Protein AF-A0A7S2PHU8-F1 (afdb_monomer)

Solvent-accessible surface area (backbone atoms only — not comparable to full-atom values): 6810 Å² total; per-residue (Å²): 110,73,68,58,53,53,51,48,54,52,34,48,74,74,19,66,69,55,42,54,51,55,71,73,47,54,78,74,57,45,55,52,59,73,71,48,60,78,72,71,57,46,47,72,66,58,47,51,52,50,54,49,51,51,52,52,52,54,49,52,71,72,49,73,81,50,56,79,44,68,22,91,88,76,68,44,51,12,38,34,71,45,48,80,69,63,93,58,77,69,35,69,70,41,90,35,47,28,36,33,41,32,70,37,8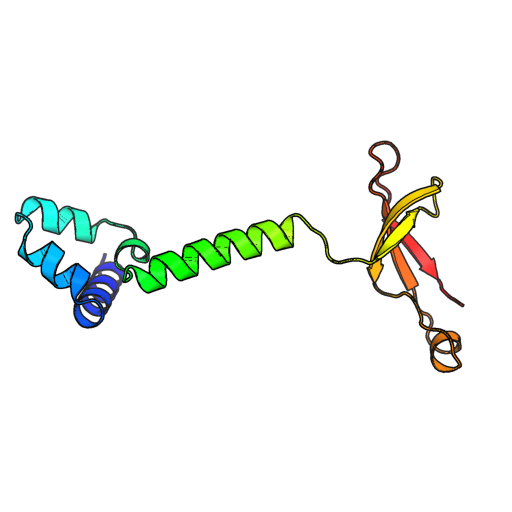9,91,67,56,48,76,46,78,44,78,51,119

Radius of gyration: 25.98 Å; Cα contacts (8 Å, |Δi|>4): 136; chains: 1; bounding box: 62×24×59 Å

Structure (mmCIF, N/CA/C/O backbone):
data_AF-A0A7S2PHU8-F1
#
_entry.id   AF-A0A7S2PHU8-F1
#
loop_
_atom_site.group_PDB
_atom_site.id
_atom_site.type_symbol
_atom_site.label_atom_id
_atom_site.label_alt_id
_atom_site.label_comp_id
_atom_site.label_asym_id
_atom_site.label_entity_id
_atom_site.la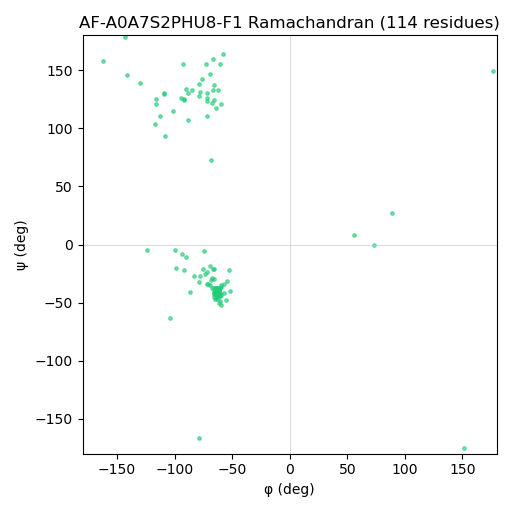bel_seq_id
_atom_site.pdbx_PDB_ins_code
_atom_site.Cartn_x
_atom_site.Cartn_y
_atom_site.Cartn_z
_atom_site.occupancy
_atom_site.B_iso_or_equiv
_atom_site.auth_seq_id
_atom_site.auth_comp_id
_atom_site.auth_asym_id
_atom_site.auth_atom_id
_atom_site.pdbx_PDB_model_num
ATOM 1 N N . ALA A 1 1 ? -18.813 -12.822 11.579 1.00 63.53 1 ALA A N 1
ATOM 2 C CA . ALA A 1 1 ? -19.189 -12.266 12.897 1.00 63.53 1 ALA A CA 1
ATOM 3 C C . ALA A 1 1 ? -18.147 -12.545 13.991 1.00 63.53 1 ALA A C 1
ATOM 5 O O . ALA A 1 1 ? -17.451 -11.618 14.379 1.00 63.53 1 ALA A O 1
ATOM 6 N N . ARG A 1 2 ? -17.951 -13.794 14.457 1.00 79.62 2 ARG A N 1
ATOM 7 C CA . ARG A 1 2 ? -17.066 -14.094 15.613 1.00 79.62 2 ARG A CA 1
ATOM 8 C C . ARG A 1 2 ? -15.613 -13.610 15.466 1.00 79.62 2 ARG A C 1
ATOM 10 O O . ARG A 1 2 ? -15.062 -13.073 16.417 1.00 79.62 2 ARG A O 1
ATOM 17 N N . ARG A 1 3 ? -14.994 -13.770 14.289 1.00 82.81 3 ARG A N 1
ATOM 18 C CA . ARG A 1 3 ? -13.612 -13.301 14.045 1.00 82.81 3 ARG A CA 1
ATOM 19 C C . ARG A 1 3 ? -13.483 -11.778 14.149 1.00 82.81 3 ARG A C 1
ATOM 21 O O . ARG A 1 3 ? -12.564 -11.312 14.804 1.00 82.81 3 ARG A O 1
ATOM 28 N N . SER A 1 4 ? -14.427 -11.029 13.580 1.00 81.50 4 SER A N 1
ATOM 29 C CA . SER A 1 4 ? -14.436 -9.561 13.628 1.00 81.50 4 SER A CA 1
ATOM 30 C C . SER A 1 4 ? -14.527 -9.041 15.063 1.00 81.50 4 SER A C 1
ATOM 32 O O . SER A 1 4 ? -13.767 -8.159 15.439 1.00 81.50 4 SER A O 1
ATOM 34 N N . LEU A 1 5 ? -15.370 -9.657 15.898 1.00 84.56 5 LEU A N 1
ATOM 35 C CA . LEU A 1 5 ? -15.483 -9.303 17.317 1.00 84.56 5 LEU A CA 1
ATOM 36 C C . LEU A 1 5 ? -14.202 -9.612 18.107 1.00 84.56 5 LEU A C 1
ATOM 38 O O . LEU A 1 5 ? -13.808 -8.832 18.969 1.00 84.56 5 LEU A O 1
ATOM 42 N N . LEU A 1 6 ? -13.516 -10.719 17.800 1.00 88.75 6 LEU A N 1
ATOM 43 C CA . LEU A 1 6 ? -12.216 -11.027 18.410 1.00 88.75 6 LEU A CA 1
ATOM 44 C C . LEU A 1 6 ? -11.144 -10.008 18.006 1.00 88.75 6 LEU A C 1
ATOM 46 O O . LEU A 1 6 ? -10.340 -9.599 18.844 1.00 88.75 6 LEU A O 1
ATOM 50 N N . SER A 1 7 ? -11.149 -9.577 16.744 1.00 89.00 7 SER A N 1
ATOM 51 C CA . SER A 1 7 ? -10.260 -8.526 16.245 1.00 89.00 7 SER A CA 1
ATOM 52 C C . SER A 1 7 ? -10.555 -7.175 16.895 1.00 89.00 7 SER A C 1
ATOM 54 O O . SER A 1 7 ? -9.618 -6.508 17.325 1.00 89.00 7 SER A O 1
ATOM 56 N N . LEU A 1 8 ? -11.829 -6.808 17.051 1.00 89.75 8 LEU A N 1
ATOM 57 C CA . LEU A 1 8 ? -12.234 -5.592 17.757 1.00 89.75 8 LEU A CA 1
ATOM 58 C C . LEU A 1 8 ? -11.810 -5.640 19.227 1.00 89.75 8 LEU A C 1
ATOM 60 O O . LEU A 1 8 ? -11.237 -4.684 19.735 1.00 89.75 8 LEU A O 1
ATOM 64 N N . HIS A 1 9 ? -12.008 -6.773 19.904 1.00 91.00 9 HIS A N 1
ATOM 65 C CA . HIS A 1 9 ? -11.560 -6.953 21.284 1.00 91.00 9 HIS A CA 1
ATOM 66 C C . HIS A 1 9 ? -10.033 -6.827 21.421 1.00 91.00 9 HIS A C 1
ATOM 68 O O . HIS A 1 9 ? -9.531 -6.230 22.374 1.00 91.00 9 HIS A O 1
ATOM 74 N N . ALA A 1 10 ? -9.269 -7.368 20.469 1.00 91.12 10 ALA A N 1
ATOM 75 C CA . ALA A 1 10 ? -7.823 -7.177 20.432 1.00 91.12 10 ALA A CA 1
ATOM 76 C C . ALA A 1 10 ? -7.448 -5.702 20.203 1.00 91.12 10 ALA A C 1
ATOM 78 O O . ALA A 1 10 ? -6.583 -5.187 20.911 1.00 91.12 10 ALA A O 1
ATOM 79 N N . ALA A 1 11 ? -8.129 -5.016 19.281 1.00 90.25 11 ALA A N 1
ATOM 80 C CA . ALA A 1 11 ? -7.904 -3.602 18.996 1.00 90.25 11 ALA A CA 1
ATOM 81 C C . ALA A 1 11 ? -8.220 -2.717 20.210 1.00 90.25 11 ALA A C 1
ATOM 83 O O . ALA A 1 11 ? -7.390 -1.900 20.589 1.00 90.25 11 ALA A O 1
ATOM 84 N N . LEU A 1 12 ? -9.347 -2.944 20.891 1.00 92.38 12 LEU A N 1
ATOM 85 C CA . LEU A 1 12 ? -9.709 -2.240 22.124 1.00 92.38 12 LEU A CA 1
ATOM 86 C C . LEU A 1 12 ? -8.669 -2.440 23.232 1.00 92.38 12 LEU A C 1
ATOM 88 O O . LEU A 1 12 ? -8.384 -1.513 23.977 1.00 92.38 12 LEU A O 1
ATOM 92 N N . ARG A 1 13 ? -8.053 -3.622 23.354 1.00 91.62 13 ARG A N 1
ATOM 93 C CA . ARG A 1 13 ? -6.989 -3.832 24.353 1.00 91.62 13 ARG A CA 1
ATOM 94 C C . ARG A 1 13 ? -5.706 -3.065 24.036 1.00 91.62 13 ARG A C 1
ATOM 96 O O . ARG A 1 13 ? -5.037 -2.625 24.964 1.00 91.62 13 ARG A O 1
ATOM 103 N N . ALA A 1 14 ? -5.367 -2.928 22.758 1.00 88.44 14 ALA A N 1
ATOM 104 C CA . ALA A 1 14 ? -4.117 -2.315 22.315 1.00 88.44 14 ALA A CA 1
ATOM 105 C C . ALA A 1 14 ? -4.224 -0.803 22.044 1.00 88.44 14 ALA A C 1
ATOM 107 O O . ALA A 1 14 ? -3.207 -0.116 22.040 1.00 88.44 14 ALA A O 1
ATOM 108 N N . ASN A 1 15 ? -5.429 -0.284 21.798 1.00 92.12 15 ASN A N 1
ATOM 109 C CA . ASN A 1 15 ? -5.668 1.093 21.381 1.00 92.12 15 ASN A CA 1
ATOM 110 C C . ASN A 1 15 ? -6.498 1.843 22.435 1.00 92.12 15 ASN A C 1
ATOM 112 O O . ASN A 1 15 ? -7.709 1.658 22.555 1.00 92.12 15 ASN A O 1
ATOM 116 N N . GLU A 1 16 ? -5.835 2.694 23.217 1.00 91.38 16 GLU A N 1
ATOM 117 C CA . GLU A 1 16 ? -6.490 3.518 24.234 1.00 91.38 16 GLU A CA 1
ATOM 118 C C . GLU A 1 16 ? -7.440 4.557 23.641 1.00 91.38 16 GLU A C 1
ATOM 120 O O . GLU A 1 16 ? -8.549 4.699 24.145 1.00 91.38 16 GLU A O 1
ATOM 125 N N . GLU A 1 17 ? -7.057 5.196 22.535 1.00 90.50 17 GLU A N 1
ATOM 126 C CA . GLU A 1 17 ? -7.889 6.170 21.819 1.00 90.50 17 GLU A CA 1
ATOM 127 C C . GLU A 1 17 ? -9.241 5.548 21.443 1.00 90.50 17 GLU A C 1
ATOM 129 O O . GLU A 1 17 ? -10.290 6.089 21.783 1.00 90.50 17 GLU A O 1
ATOM 134 N N . LEU A 1 18 ? -9.221 4.338 20.865 1.00 91.12 18 LEU A N 1
ATOM 135 C CA . LEU A 1 18 ? -10.437 3.608 20.497 1.00 91.12 18 LEU A CA 1
ATOM 136 C C . LEU A 1 18 ? -11.319 3.286 21.711 1.00 91.12 18 LEU A C 1
ATOM 138 O O . LEU A 1 18 ? -12.541 3.383 21.621 1.00 91.12 18 LEU A O 1
ATOM 142 N N . ARG A 1 19 ? -10.726 2.916 22.855 1.00 92.81 19 ARG A N 1
ATOM 143 C CA . ARG A 1 19 ? -11.497 2.674 24.089 1.00 92.81 19 ARG A CA 1
ATOM 144 C C . ARG A 1 19 ? -12.177 3.940 24.579 1.00 92.81 19 ARG A C 1
ATOM 146 O O . ARG A 1 19 ? -13.328 3.871 25.001 1.00 92.81 19 ARG A O 1
ATOM 153 N N . THR A 1 20 ? -11.471 5.064 24.552 1.00 92.12 20 THR A N 1
ATOM 154 C CA . THR A 1 20 ? -12.011 6.355 24.983 1.00 92.12 20 THR A CA 1
ATOM 155 C C . THR A 1 20 ? -13.152 6.788 24.071 1.00 92.12 20 THR A C 1
ATOM 157 O O . THR A 1 20 ? -14.201 7.172 24.576 1.00 92.12 20 THR A O 1
ATOM 160 N N . THR A 1 21 ? -13.003 6.623 22.753 1.00 90.12 21 THR A N 1
ATOM 161 C CA . THR A 1 21 ? -14.077 6.875 21.785 1.00 90.12 21 THR A CA 1
ATOM 162 C C . THR A 1 21 ? -15.292 5.993 22.056 1.00 90.12 21 THR A C 1
ATOM 164 O O . THR A 1 21 ? -16.380 6.518 22.237 1.00 90.12 21 THR A O 1
ATOM 167 N N . VAL A 1 22 ? -15.125 4.672 22.182 1.00 91.06 22 VAL A N 1
ATOM 168 C CA . VAL A 1 22 ? -16.250 3.752 22.449 1.00 91.06 22 VAL A CA 1
ATOM 169 C C . VAL A 1 22 ? -16.969 4.073 23.762 1.00 91.06 22 VAL A C 1
ATOM 171 O O . VAL A 1 22 ? -18.180 3.922 23.842 1.00 91.06 22 VAL A O 1
ATOM 174 N N . ARG A 1 23 ? -16.247 4.525 24.794 1.00 92.06 23 ARG A N 1
ATOM 175 C CA . ARG A 1 23 ? -16.849 4.921 26.080 1.00 92.06 23 ARG A CA 1
ATOM 176 C C . ARG A 1 23 ? -17.632 6.232 26.020 1.00 92.06 23 ARG A C 1
ATOM 178 O O . ARG A 1 23 ? -18.459 6.450 26.897 1.00 92.06 23 ARG A O 1
ATOM 185 N N . ALA A 1 24 ? -17.326 7.101 25.061 1.00 91.69 24 ALA A N 1
ATOM 186 C CA . ALA A 1 24 ? -17.966 8.405 24.907 1.00 91.69 24 ALA A CA 1
ATOM 187 C C . ALA A 1 24 ? -19.209 8.370 24.002 1.00 91.69 24 ALA A C 1
ATOM 189 O O . ALA A 1 24 ? -19.921 9.366 23.934 1.00 91.69 24 ALA A O 1
ATOM 190 N N . LEU A 1 25 ? -19.436 7.258 23.303 1.00 91.38 25 LEU A N 1
ATOM 191 C CA . LEU A 1 25 ? -20.525 7.084 22.346 1.00 91.38 25 LEU A CA 1
ATOM 192 C C . LEU A 1 25 ? -21.771 6.480 22.993 1.00 91.38 25 LEU A C 1
ATOM 194 O O . LEU A 1 25 ? -21.685 5.732 23.973 1.00 91.38 25 LEU A O 1
ATOM 198 N N . ASP A 1 26 ? -22.922 6.748 22.384 1.00 89.44 26 ASP A N 1
ATOM 199 C CA . ASP A 1 26 ? -24.179 6.123 22.776 1.00 89.44 26 ASP A CA 1
ATOM 200 C C . ASP A 1 26 ? -24.233 4.644 22.341 1.00 89.44 26 ASP A C 1
ATOM 202 O O . ASP A 1 26 ? -23.590 4.246 21.364 1.00 89.44 26 ASP A O 1
ATOM 206 N N . PRO A 1 27 ? -25.034 3.786 23.006 1.00 82.81 27 PRO A N 1
ATOM 207 C CA . PRO A 1 27 ? -25.073 2.350 22.714 1.00 82.81 27 PRO A CA 1
ATOM 208 C C . PRO A 1 27 ? -25.355 1.994 21.243 1.00 82.81 27 PRO A C 1
ATOM 210 O O . PRO A 1 27 ? -24.852 0.979 20.763 1.00 82.81 27 PRO A O 1
ATOM 213 N N . GLY A 1 28 ? -26.130 2.819 20.528 1.00 80.25 28 GLY A N 1
ATOM 214 C CA . GLY A 1 28 ? -26.408 2.636 19.096 1.00 80.25 28 GLY A CA 1
ATOM 215 C C . GLY A 1 28 ? -25.201 2.917 18.192 1.00 80.25 28 GLY A C 1
ATOM 216 O O . GLY A 1 28 ? -24.984 2.218 17.206 1.00 80.25 28 GLY A O 1
ATOM 217 N N . GLU A 1 29 ? -24.353 3.869 18.565 1.00 84.06 29 GLU A N 1
ATOM 218 C CA . GLU A 1 29 ? -23.141 4.225 17.817 1.00 84.06 29 GLU A CA 1
ATOM 219 C C . GLU A 1 29 ? -22.006 3.214 18.064 1.00 84.06 29 GLU A C 1
ATOM 221 O O . GLU A 1 29 ? -21.157 2.966 17.205 1.00 84.06 29 GLU A O 1
ATOM 226 N N . VAL A 1 30 ? -22.006 2.554 19.229 1.00 84.56 30 VAL A N 1
ATOM 227 C CA . VAL A 1 30 ? -21.057 1.471 19.539 1.00 84.56 30 VAL A CA 1
ATOM 228 C C . VAL A 1 30 ? -21.266 0.268 18.616 1.00 84.56 30 VAL A C 1
ATOM 230 O O . VAL A 1 30 ? -20.293 -0.366 18.194 1.00 84.56 30 VAL A O 1
ATOM 233 N N . THR A 1 31 ? -22.518 -0.051 18.272 1.00 85.38 31 THR A N 1
ATOM 234 C CA . THR A 1 31 ? -22.812 -1.111 17.299 1.00 85.38 31 THR A CA 1
ATOM 235 C C . THR A 1 31 ? -22.253 -0.790 15.919 1.00 85.38 31 THR A C 1
ATOM 237 O O . THR A 1 31 ? -21.692 -1.684 15.283 1.00 85.38 31 THR A O 1
ATOM 240 N N . ASP A 1 32 ? -22.283 0.473 15.495 1.00 87.19 32 ASP A N 1
ATOM 241 C CA . ASP A 1 32 ? -21.720 0.882 14.207 1.00 87.19 32 ASP A CA 1
ATOM 242 C C . ASP A 1 32 ? -20.205 0.658 14.154 1.00 87.19 32 ASP A C 1
ATOM 244 O O . ASP A 1 32 ? -19.684 0.171 13.149 1.00 87.19 32 ASP A O 1
ATOM 248 N N . ILE A 1 33 ? -19.489 0.886 15.263 1.00 87.94 33 ILE A N 1
ATOM 249 C CA . ILE A 1 33 ? -18.049 0.586 15.361 1.00 87.94 33 ILE A CA 1
ATOM 250 C C . ILE A 1 33 ? -17.762 -0.901 15.141 1.00 87.94 33 ILE A C 1
ATOM 252 O O . ILE A 1 33 ? -16.770 -1.248 14.495 1.00 87.94 33 ILE A O 1
ATOM 256 N N . ALA A 1 34 ? -18.625 -1.794 15.629 1.00 85.75 34 ALA A N 1
ATOM 257 C CA . ALA A 1 34 ? -18.456 -3.230 15.419 1.00 85.75 34 ALA A CA 1
ATOM 258 C C . ALA A 1 34 ? -18.622 -3.651 13.948 1.00 85.75 34 ALA A C 1
ATOM 260 O O . ALA A 1 34 ? -18.118 -4.709 13.556 1.00 85.75 34 ALA A O 1
ATOM 261 N N . HIS A 1 35 ? -19.290 -2.822 13.142 1.00 86.94 35 HIS A N 1
ATOM 262 C CA . HIS A 1 35 ? -19.476 -3.013 11.705 1.00 86.94 35 HIS A CA 1
ATOM 263 C C . HIS A 1 35 ? -18.418 -2.310 10.840 1.00 86.94 35 HIS A C 1
ATOM 265 O O . HIS A 1 35 ? -18.367 -2.567 9.636 1.00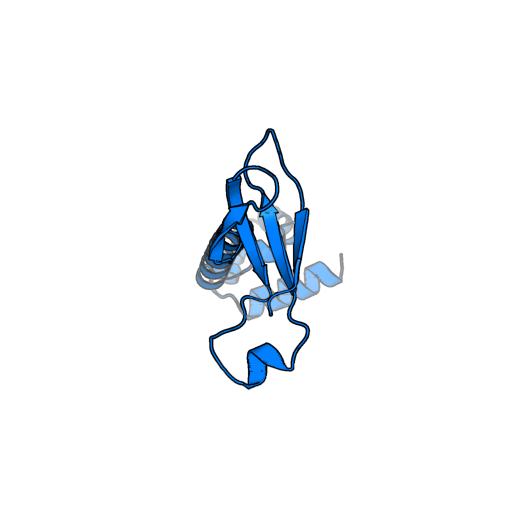 86.94 35 HIS A O 1
ATOM 271 N N . GLN A 1 36 ? -17.554 -1.476 11.426 1.00 87.81 36 GLN A N 1
ATOM 272 C CA . GLN A 1 36 ? -16.456 -0.827 10.707 1.00 87.81 36 GLN A CA 1
ATOM 273 C C . GLN A 1 36 ? -15.398 -1.828 10.222 1.00 87.81 36 GLN A C 1
ATOM 275 O O . GLN A 1 36 ? -15.250 -2.940 10.739 1.00 87.81 36 GLN A O 1
ATOM 280 N N . ASP A 1 37 ? -14.620 -1.404 9.224 1.00 87.56 37 ASP A N 1
ATOM 281 C CA . ASP A 1 37 ? -13.443 -2.144 8.780 1.00 87.56 37 ASP A CA 1
ATOM 282 C C . ASP A 1 37 ? -12.422 -2.236 9.936 1.00 87.56 37 ASP A C 1
ATOM 284 O O . ASP A 1 37 ? -12.096 -1.216 10.550 1.00 87.56 37 ASP A O 1
ATOM 288 N N . PRO A 1 38 ? -11.842 -3.419 10.219 1.00 87.56 38 PRO A N 1
ATOM 289 C CA . PRO A 1 38 ? -10.786 -3.571 11.218 1.00 87.56 38 PRO A CA 1
ATOM 290 C C . PRO A 1 38 ? -9.582 -2.631 11.061 1.00 87.56 38 PRO A C 1
ATOM 292 O O . PRO A 1 38 ? -8.828 -2.415 12.014 1.00 87.56 38 PRO A O 1
ATOM 295 N N . ARG A 1 39 ? -9.355 -2.087 9.862 1.00 86.38 39 ARG A N 1
ATOM 296 C CA . ARG A 1 39 ? -8.329 -1.075 9.594 1.00 86.38 39 ARG A CA 1
ATOM 297 C C . ARG A 1 39 ? -8.613 0.251 10.298 1.00 86.38 39 ARG A C 1
ATOM 299 O O . ARG A 1 39 ? -7.645 0.914 10.671 1.00 86.38 39 ARG A O 1
ATOM 306 N N . GLU A 1 40 ? -9.880 0.593 10.519 1.00 87.31 40 GLU A N 1
ATOM 307 C CA . GLU A 1 40 ? -10.306 1.828 11.190 1.00 87.31 40 GLU A CA 1
ATOM 308 C C . GLU A 1 40 ? -10.059 1.788 12.701 1.00 87.31 40 GLU A C 1
ATOM 310 O O . GLU A 1 40 ? -9.798 2.817 13.317 1.00 87.31 40 GLU A O 1
ATOM 315 N N . TRP A 1 41 ? -10.018 0.594 13.299 1.00 90.69 41 TRP A N 1
ATOM 316 C CA . TRP A 1 41 ? -9.734 0.409 14.729 1.00 90.69 41 TRP A CA 1
ATOM 317 C C . TRP A 1 41 ? -8.255 0.618 15.101 1.00 90.69 41 TRP A C 1
ATOM 319 O O . TRP A 1 41 ? -7.882 0.566 16.278 1.00 90.69 41 TRP A O 1
ATOM 329 N N . ALA A 1 42 ? -7.383 0.815 14.111 1.00 88.38 42 ALA A N 1
ATOM 330 C CA . ALA A 1 42 ? -5.967 1.077 14.330 1.00 88.38 42 ALA A CA 1
ATOM 331 C C . ALA A 1 42 ? -5.734 2.460 14.964 1.00 88.38 42 ALA A C 1
ATOM 333 O O . ALA A 1 42 ? -6.427 3.432 14.663 1.00 88.38 42 ALA A O 1
ATOM 334 N N . CYS A 1 43 ? -4.701 2.573 15.803 1.00 88.81 43 CYS A N 1
ATOM 335 C CA . CYS A 1 43 ? -4.306 3.862 16.372 1.00 88.81 43 CYS A CA 1
ATOM 336 C C . CYS A 1 43 ? -3.916 4.861 15.269 1.00 88.81 43 CYS A C 1
ATOM 338 O O . CYS A 1 43 ? -3.519 4.467 14.163 1.00 88.81 43 CYS A O 1
ATOM 340 N N . ALA A 1 44 ? -4.024 6.160 15.561 1.00 86.38 44 ALA A N 1
ATOM 341 C CA . ALA A 1 44 ? -3.717 7.225 14.603 1.00 86.38 44 ALA A CA 1
ATOM 342 C C . ALA A 1 44 ? -2.330 7.069 13.947 1.00 86.38 44 ALA A C 1
ATOM 344 O O . ALA A 1 44 ? -2.190 7.248 12.735 1.00 86.38 44 ALA A O 1
ATOM 345 N N . GLU A 1 45 ? -1.319 6.656 14.715 1.00 88.94 45 GLU A N 1
ATOM 346 C CA . GLU A 1 45 ? 0.033 6.432 14.201 1.00 88.94 45 GLU A CA 1
ATOM 347 C C . GLU A 1 45 ? 0.083 5.304 13.158 1.00 88.94 45 GLU A C 1
ATOM 349 O O . GLU A 1 45 ? 0.645 5.480 12.075 1.00 88.94 45 GLU A O 1
ATOM 354 N N . LEU A 1 46 ? -0.545 4.156 13.437 1.00 89.50 46 LEU A N 1
ATOM 355 C CA . LEU A 1 46 ? -0.564 3.028 12.506 1.00 89.50 46 LEU A CA 1
ATOM 356 C C . LEU A 1 46 ? -1.374 3.354 11.246 1.00 89.50 46 LEU A C 1
ATOM 358 O O . LEU A 1 46 ? -0.969 2.978 10.145 1.00 89.50 46 LEU A O 1
ATOM 362 N N . ARG A 1 47 ? -2.484 4.091 11.383 1.00 88.94 47 ARG A N 1
ATOM 363 C CA . ARG A 1 47 ? -3.254 4.598 10.235 1.00 88.94 47 ARG A CA 1
ATOM 364 C C . ARG A 1 47 ? -2.395 5.513 9.360 1.00 88.94 47 ARG A C 1
ATOM 366 O O . ARG A 1 47 ? -2.374 5.339 8.143 1.00 88.94 47 ARG A O 1
ATOM 373 N N . LYS A 1 48 ? -1.630 6.427 9.967 1.00 90.56 48 LYS A N 1
ATOM 374 C CA . LYS A 1 48 ? -0.699 7.312 9.253 1.00 90.56 48 LYS A CA 1
ATOM 375 C C . LYS A 1 48 ? 0.378 6.522 8.504 1.00 90.56 48 LYS A C 1
ATOM 377 O O . LYS A 1 48 ? 0.568 6.756 7.314 1.00 90.56 48 LYS A O 1
ATOM 382 N N . ARG A 1 49 ? 1.028 5.555 9.162 1.00 93.62 49 ARG A N 1
ATOM 383 C CA . ARG A 1 49 ? 2.050 4.698 8.528 1.00 93.62 49 ARG A CA 1
ATOM 384 C C . ARG A 1 49 ? 1.487 3.894 7.357 1.00 93.62 49 ARG A C 1
ATOM 386 O O . ARG A 1 49 ? 2.114 3.826 6.310 1.00 93.62 49 ARG A O 1
ATOM 393 N N . ARG A 1 50 ? 0.282 3.334 7.495 1.00 92.62 50 ARG A N 1
ATOM 394 C CA . ARG A 1 50 ? -0.377 2.599 6.403 1.00 92.62 50 ARG A CA 1
ATOM 395 C C . ARG A 1 50 ? -0.643 3.479 5.183 1.00 92.62 50 ARG A C 1
ATOM 397 O O . ARG A 1 50 ? -0.344 3.048 4.078 1.00 92.62 50 ARG A O 1
ATOM 404 N N . ARG A 1 51 ? -1.144 4.704 5.379 1.00 91.38 51 ARG A N 1
ATOM 405 C CA . ARG A 1 51 ? -1.348 5.674 4.283 1.00 91.38 51 ARG A CA 1
ATOM 406 C C . ARG A 1 51 ? -0.035 6.053 3.601 1.00 91.38 51 ARG A C 1
ATOM 408 O O . ARG A 1 51 ? 0.011 6.191 2.382 1.00 91.38 51 ARG A O 1
ATOM 415 N N . GLN A 1 52 ? 1.033 6.204 4.382 1.00 94.06 52 GLN A N 1
ATOM 416 C CA . GLN A 1 52 ? 2.364 6.445 3.839 1.00 94.06 52 GLN A CA 1
ATOM 417 C C . GLN A 1 52 ? 2.821 5.270 2.964 1.00 94.06 52 GLN A C 1
ATOM 419 O O . GLN A 1 52 ? 3.163 5.486 1.808 1.00 94.06 52 GLN A O 1
ATOM 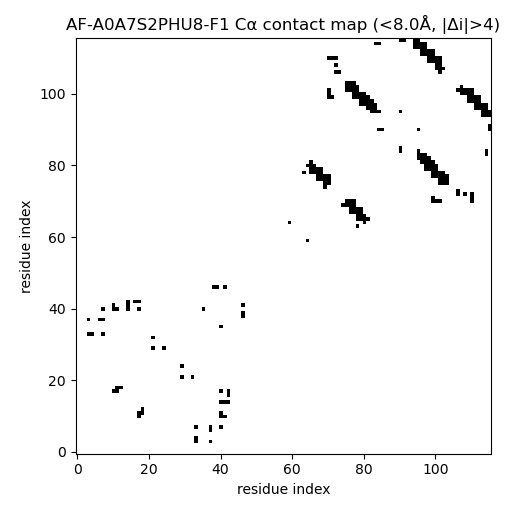424 N N . TRP A 1 53 ? 2.739 4.034 3.460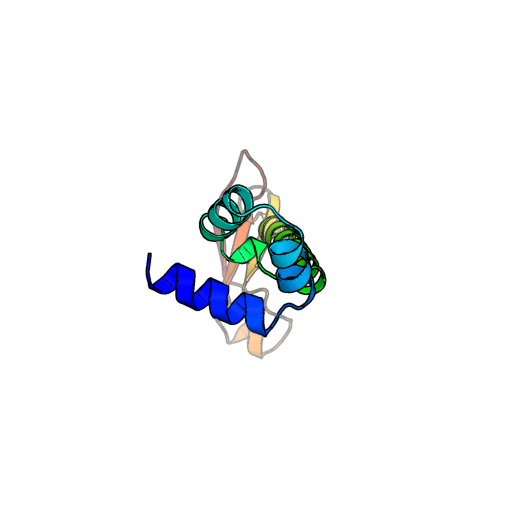 1.00 93.81 53 TRP A N 1
ATOM 425 C CA . TRP A 1 53 ? 3.111 2.849 2.681 1.00 93.81 53 TRP A CA 1
ATOM 426 C C . TRP A 1 53 ? 2.260 2.651 1.432 1.00 93.81 53 TRP A C 1
ATOM 428 O O . TRP A 1 53 ? 2.778 2.248 0.400 1.00 93.81 53 TRP A O 1
ATOM 438 N N . GLU A 1 54 ? 0.963 2.942 1.501 1.00 92.38 54 GLU A N 1
ATOM 439 C CA . GLU A 1 54 ? 0.088 2.930 0.330 1.00 92.38 54 GLU A CA 1
ATOM 440 C C . GLU A 1 54 ? 0.568 3.930 -0.729 1.00 92.38 54 GLU A C 1
ATOM 442 O O . GLU A 1 54 ? 0.660 3.594 -1.909 1.00 92.38 54 GLU A O 1
ATOM 447 N N . THR A 1 55 ? 0.953 5.133 -0.301 1.00 91.31 55 THR A N 1
ATOM 448 C CA . THR A 1 55 ? 1.490 6.170 -1.189 1.00 91.31 55 THR A CA 1
ATOM 449 C C . THR A 1 55 ? 2.821 5.738 -1.809 1.00 91.31 55 THR A C 1
ATOM 451 O O . THR A 1 55 ? 2.993 5.837 -3.023 1.00 91.31 55 THR A O 1
ATOM 454 N N . GLU A 1 56 ? 3.737 5.206 -0.999 1.00 90.44 56 GLU A N 1
ATOM 455 C CA . GLU A 1 56 ? 5.040 4.698 -1.446 1.00 90.44 56 GLU A CA 1
ATOM 456 C C . GLU A 1 56 ? 4.884 3.528 -2.427 1.00 90.44 56 GLU A C 1
ATOM 458 O O . GLU A 1 56 ? 5.526 3.509 -3.475 1.00 90.44 56 GLU A O 1
ATOM 463 N N . ALA A 1 57 ? 3.984 2.584 -2.145 1.00 88.06 57 ALA A N 1
ATOM 464 C CA . ALA A 1 57 ? 3.722 1.440 -3.014 1.00 88.06 57 ALA A CA 1
ATOM 465 C C . ALA A 1 57 ? 3.119 1.865 -4.361 1.00 88.06 57 ALA A C 1
ATOM 467 O O . ALA A 1 57 ? 3.523 1.363 -5.410 1.00 88.06 57 ALA A O 1
ATOM 468 N N . LEU A 1 58 ? 2.180 2.817 -4.354 1.00 88.75 58 LEU A N 1
ATOM 469 C CA . LEU A 1 58 ? 1.617 3.382 -5.582 1.00 88.75 58 LEU A CA 1
ATOM 470 C C . LEU A 1 58 ? 2.671 4.138 -6.394 1.00 88.75 58 LEU A C 1
ATOM 472 O O . LEU A 1 58 ? 2.668 4.062 -7.621 1.00 88.75 58 LEU A O 1
ATOM 476 N N . GLN A 1 59 ? 3.573 4.857 -5.728 1.00 83.81 59 GLN A N 1
ATOM 477 C CA . GLN A 1 59 ? 4.674 5.547 -6.388 1.00 83.81 59 GLN A CA 1
ATOM 478 C C . GLN A 1 59 ? 5.661 4.555 -7.017 1.00 83.81 59 GLN A C 1
ATOM 480 O O . GLN A 1 59 ? 6.008 4.715 -8.186 1.00 83.81 59 GLN A O 1
ATOM 485 N N . ALA A 1 60 ? 6.041 3.501 -6.293 1.00 78.12 60 ALA A N 1
ATOM 486 C CA . ALA A 1 60 ? 6.900 2.436 -6.808 1.00 78.12 60 ALA A CA 1
ATOM 487 C C . ALA A 1 60 ? 6.265 1.704 -8.003 1.00 78.12 60 ALA A C 1
ATOM 489 O O . ALA A 1 60 ? 6.935 1.416 -8.986 1.00 78.12 60 ALA A O 1
ATOM 490 N N . ALA A 1 61 ? 4.952 1.461 -7.979 1.00 78.31 61 ALA A N 1
ATOM 491 C CA . ALA A 1 61 ? 4.257 0.846 -9.111 1.00 78.31 61 ALA A CA 1
ATOM 492 C C . ALA A 1 61 ? 4.214 1.747 -10.363 1.00 78.31 61 ALA A C 1
ATOM 494 O O . ALA A 1 61 ? 4.143 1.246 -11.484 1.00 78.31 61 ALA A O 1
ATOM 495 N N . ARG A 1 62 ? 4.228 3.076 -10.184 1.00 73.19 62 ARG A N 1
ATOM 496 C CA . ARG A 1 62 ? 4.177 4.061 -11.280 1.00 73.19 62 ARG A CA 1
ATOM 497 C C . ARG A 1 62 ? 5.532 4.343 -11.914 1.00 73.19 62 ARG A C 1
ATOM 499 O O . ARG A 1 62 ? 5.567 4.732 -13.077 1.00 73.19 62 ARG A O 1
ATOM 506 N N . CYS A 1 63 ? 6.614 4.179 -11.165 1.00 63.16 63 CYS A N 1
ATOM 507 C CA . CYS A 1 63 ? 7.975 4.375 -11.641 1.00 63.16 63 CYS A CA 1
ATOM 508 C C . CYS A 1 63 ? 8.639 3.003 -11.750 1.00 63.16 63 CYS A C 1
ATOM 510 O O . CYS A 1 63 ? 9.163 2.525 -10.748 1.00 63.16 63 CYS A O 1
ATOM 512 N N . PRO A 1 64 ? 8.616 2.339 -12.920 1.00 62.94 64 PRO A N 1
ATOM 513 C CA . PRO A 1 64 ? 9.299 1.068 -13.045 1.00 62.94 64 PRO A CA 1
ATOM 514 C C . PRO A 1 64 ? 10.796 1.319 -12.862 1.00 62.94 64 PRO A C 1
ATOM 516 O O . PRO A 1 64 ? 11.404 2.059 -13.639 1.00 62.94 64 PRO A O 1
ATOM 519 N N . ASP A 1 65 ? 11.370 0.717 -11.825 1.00 62.78 65 ASP A N 1
ATOM 520 C CA . ASP A 1 65 ? 12.807 0.746 -11.593 1.00 62.78 65 ASP A CA 1
ATOM 521 C C . ASP A 1 65 ? 13.519 0.121 -12.798 1.00 62.78 65 ASP A C 1
ATOM 523 O O . ASP A 1 65 ? 13.271 -1.025 -13.179 1.00 62.78 65 ASP A O 1
ATOM 527 N N . GLY A 1 66 ? 14.385 0.900 -13.441 1.00 66.31 66 GLY A N 1
ATOM 528 C CA . GLY A 1 66 ? 15.117 0.460 -14.619 1.00 66.31 66 GLY A CA 1
ATOM 529 C C . GLY A 1 66 ? 15.977 1.571 -15.196 1.00 66.31 66 GLY A C 1
ATOM 530 O O . GLY A 1 66 ? 15.652 2.756 -15.110 1.00 66.31 66 GLY A O 1
ATOM 531 N N . GLN A 1 67 ? 17.100 1.198 -15.804 1.00 75.44 67 GLN A N 1
ATOM 532 C CA . GLN A 1 67 ? 17.915 2.166 -16.525 1.00 75.44 67 GLN A CA 1
ATOM 533 C C . GLN A 1 67 ? 17.189 2.558 -17.816 1.00 75.44 67 GLN A C 1
ATOM 535 O O . GLN A 1 67 ? 16.839 1.696 -18.622 1.00 75.44 67 GLN A O 1
ATOM 540 N N . MET A 1 68 ? 16.980 3.857 -18.031 1.00 83.50 68 MET A N 1
ATOM 541 C CA . MET A 1 68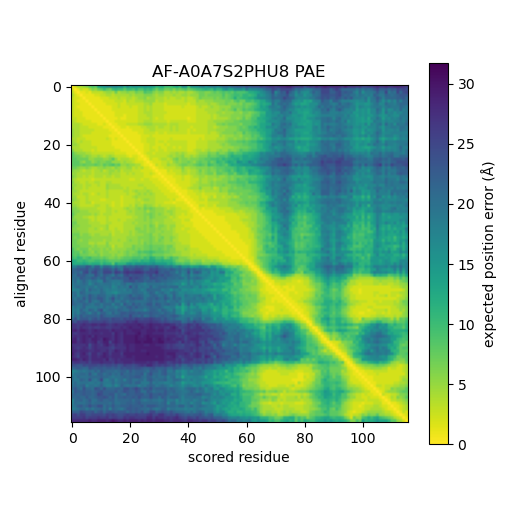 ? 16.498 4.355 -19.318 1.00 83.50 68 MET A CA 1
ATOM 542 C C . MET A 1 68 ? 17.565 4.142 -20.399 1.00 83.50 68 MET A C 1
ATOM 544 O O . MET A 1 68 ? 18.738 4.469 -20.213 1.00 83.50 68 MET A O 1
ATOM 548 N N . ALA A 1 69 ? 17.145 3.610 -21.541 1.00 84.38 69 ALA A N 1
ATOM 549 C CA . ALA A 1 69 ? 17.975 3.363 -22.708 1.00 84.38 69 ALA A CA 1
ATOM 550 C C . ALA A 1 69 ? 17.206 3.632 -24.006 1.00 84.38 69 ALA A C 1
ATOM 552 O O . ALA A 1 69 ? 16.019 3.964 -24.005 1.00 84.38 69 ALA A O 1
ATOM 553 N N . THR A 1 70 ? 17.900 3.461 -25.125 1.00 87.50 70 THR A N 1
ATOM 554 C CA . THR A 1 70 ? 17.314 3.528 -26.461 1.00 87.50 70 THR A CA 1
ATOM 555 C C . THR A 1 70 ? 16.722 2.171 -26.843 1.00 87.50 70 THR A C 1
ATOM 557 O O . THR A 1 70 ? 17.366 1.137 -26.671 1.00 87.50 70 THR A O 1
ATOM 560 N N . CYS A 1 71 ? 15.499 2.163 -27.369 1.00 88.94 71 CYS A N 1
ATOM 561 C CA . CYS A 1 71 ? 14.839 0.974 -27.888 1.00 88.94 71 CYS A CA 1
ATOM 562 C C . CYS A 1 71 ? 15.593 0.453 -29.122 1.00 88.94 71 CYS A C 1
ATOM 564 O O . CYS A 1 71 ? 15.711 1.192 -30.103 1.00 88.94 71 CYS A O 1
ATOM 566 N N . PRO A 1 72 ? 16.032 -0.816 -29.143 1.00 87.19 72 PRO A N 1
ATOM 567 C CA . PRO A 1 72 ? 16.749 -1.373 -30.289 1.00 87.19 72 PRO A CA 1
ATOM 568 C C . PRO A 1 72 ? 15.862 -1.556 -31.533 1.00 87.19 72 PRO A C 1
ATOM 570 O O . PRO A 1 72 ? 16.386 -1.664 -32.634 1.00 87.19 72 PRO A O 1
ATOM 573 N N . ALA A 1 73 ? 14.530 -1.576 -31.386 1.00 88.81 73 ALA A N 1
ATOM 574 C CA . ALA A 1 73 ? 13.609 -1.747 -32.513 1.00 88.81 73 ALA A CA 1
ATOM 575 C C . ALA A 1 73 ? 13.243 -0.436 -33.226 1.00 88.81 73 ALA A C 1
ATOM 577 O O . ALA A 1 73 ? 13.122 -0.429 -34.447 1.00 88.81 73 ALA A O 1
ATOM 578 N N . CYS A 1 74 ? 13.018 0.655 -32.485 1.00 90.25 74 CYS A N 1
ATOM 579 C CA . CYS A 1 74 ? 12.522 1.915 -33.057 1.00 90.25 74 CYS A CA 1
ATOM 580 C C . CYS A 1 74 ? 13.411 3.136 -32.788 1.00 90.25 74 CYS A C 1
ATOM 582 O O . CYS A 1 74 ? 13.094 4.220 -33.264 1.00 90.25 74 CYS A O 1
ATOM 584 N N . GLY A 1 75 ? 14.482 3.005 -31.999 1.00 89.19 75 GLY A N 1
ATOM 585 C CA . GLY A 1 75 ? 15.327 4.138 -31.603 1.00 89.19 75 GLY A CA 1
ATOM 586 C C . GLY A 1 75 ? 14.699 5.082 -30.565 1.00 89.19 75 GLY A C 1
ATOM 587 O O . GLY A 1 75 ? 15.335 6.053 -30.170 1.00 89.19 75 GLY A O 1
ATOM 588 N N . GLY A 1 76 ? 13.469 4.813 -30.116 1.00 89.88 76 GLY A N 1
ATOM 589 C CA . GLY A 1 76 ? 12.771 5.590 -29.087 1.00 89.88 76 GLY A CA 1
ATOM 590 C C . GLY A 1 76 ? 13.220 5.264 -27.662 1.00 89.88 76 GLY A C 1
ATOM 591 O O . GLY A 1 76 ? 14.228 4.593 -27.451 1.00 89.88 76 GLY A O 1
ATOM 592 N N . ARG A 1 77 ? 12.464 5.697 -26.651 1.00 89.56 77 ARG A N 1
ATOM 593 C CA . ARG A 1 77 ? 12.795 5.420 -25.244 1.00 89.56 77 ARG A CA 1
ATOM 594 C C . ARG A 1 77 ? 12.396 3.998 -24.845 1.00 89.56 77 ARG A C 1
ATOM 596 O O . ARG A 1 77 ? 11.318 3.520 -25.197 1.00 89.56 77 ARG A O 1
ATOM 603 N N . ALA A 1 78 ? 13.248 3.316 -24.085 1.00 88.44 78 ALA A N 1
ATOM 604 C CA . ALA A 1 78 ? 12.962 2.006 -23.508 1.00 88.44 78 ALA A CA 1
ATOM 605 C C . ALA A 1 78 ? 13.526 1.871 -22.091 1.00 88.44 78 ALA A C 1
ATOM 607 O O . ALA A 1 78 ? 14.602 2.382 -21.787 1.00 88.44 78 ALA A O 1
ATOM 608 N N . LEU A 1 79 ? 12.814 1.143 -21.236 1.00 87.69 79 LEU A N 1
ATOM 609 C CA . LEU A 1 79 ? 13.298 0.751 -19.915 1.00 87.69 79 LEU A CA 1
ATOM 610 C C . LEU A 1 79 ? 14.059 -0.567 -20.012 1.00 87.69 79 LEU A C 1
ATOM 612 O O . LEU A 1 79 ? 13.540 -1.531 -20.576 1.00 87.69 79 LEU A O 1
ATOM 616 N N . VAL A 1 80 ? 15.263 -0.617 -19.442 1.00 83.75 80 VAL A N 1
ATOM 617 C CA . VAL A 1 80 ? 16.031 -1.856 -19.291 1.00 83.75 80 VAL A CA 1
ATOM 618 C C . VAL A 1 80 ? 15.632 -2.518 -17.980 1.00 83.75 80 VAL A C 1
ATOM 620 O O . VAL A 1 80 ? 15.981 -2.031 -16.906 1.00 83.75 80 VAL A O 1
ATOM 623 N N . GLN A 1 81 ? 14.881 -3.612 -18.074 1.00 74.56 81 GLN A N 1
ATOM 624 C CA . GLN A 1 81 ? 14.310 -4.316 -16.924 1.00 74.56 81 GLN A CA 1
ATOM 625 C C . GLN A 1 81 ? 15.337 -5.201 -16.208 1.00 74.56 81 GLN A C 1
ATOM 627 O O . GLN A 1 81 ? 15.270 -5.372 -14.995 1.00 74.56 81 GLN A O 1
ATOM 632 N N . CYS A 1 82 ? 16.303 -5.758 -16.939 1.00 70.38 82 CYS A N 1
ATOM 633 C CA . CYS A 1 82 ? 17.414 -6.512 -16.366 1.00 70.38 82 CYS A CA 1
ATOM 634 C C . CYS A 1 82 ? 18.572 -6.643 -17.365 1.00 70.38 82 CYS A C 1
ATOM 636 O O . CYS A 1 82 ? 18.366 -6.540 -18.575 1.00 70.38 82 CYS A O 1
ATOM 638 N N . GLY A 1 83 ? 19.775 -6.897 -16.836 1.00 60.53 83 GLY A N 1
ATOM 639 C CA . GLY A 1 83 ? 20.845 -7.550 -17.594 1.00 60.53 83 GLY A CA 1
ATOM 640 C C . GLY A 1 83 ? 21.792 -6.669 -18.406 1.00 60.53 83 GLY A C 1
ATOM 641 O O . GLY A 1 83 ? 22.358 -7.172 -19.369 1.00 60.53 83 GLY A O 1
ATOM 642 N N . ARG A 1 84 ? 22.018 -5.402 -18.023 1.00 59.56 84 ARG A N 1
ATOM 643 C CA . ARG A 1 84 ? 23.195 -4.680 -18.531 1.00 59.56 84 ARG A CA 1
ATOM 644 C C . ARG A 1 84 ? 24.452 -5.247 -17.893 1.00 59.56 84 ARG A C 1
ATOM 646 O O . ARG A 1 84 ? 24.675 -5.087 -16.690 1.00 59.56 84 ARG A O 1
ATOM 653 N N . ALA A 1 85 ? 25.258 -5.917 -18.698 1.00 55.28 85 ALA A N 1
ATOM 654 C CA . ALA A 1 85 ? 26.533 -6.442 -18.285 1.00 55.28 85 ALA A CA 1
ATOM 655 C C . ALA A 1 85 ? 27.478 -5.269 -18.009 1.00 55.28 85 ALA A C 1
ATOM 657 O O . ALA A 1 85 ? 27.747 -4.431 -18.869 1.00 55.28 85 ALA A O 1
ATOM 658 N N . GLY A 1 86 ? 28.004 -5.191 -16.786 1.00 56.94 86 GLY A N 1
ATOM 659 C CA . GLY A 1 86 ? 29.149 -4.325 -16.516 1.00 56.94 86 GLY A CA 1
ATOM 660 C C . GLY A 1 86 ? 30.336 -4.697 -17.415 1.00 56.94 86 GLY A C 1
ATOM 661 O O . GLY A 1 86 ? 30.403 -5.781 -17.989 1.00 56.94 86 GLY A O 1
ATOM 662 N N . THR A 1 87 ? 31.329 -3.824 -17.532 1.00 56.50 87 THR A N 1
ATOM 663 C CA . THR A 1 87 ? 32.522 -4.123 -18.336 1.00 56.50 87 THR A CA 1
ATOM 664 C C . THR A 1 87 ? 33.404 -5.176 -17.647 1.00 56.50 87 THR A C 1
ATOM 666 O O . THR A 1 87 ? 33.749 -5.003 -16.479 1.00 56.50 87 THR A O 1
ATOM 669 N N . GLY A 1 88 ? 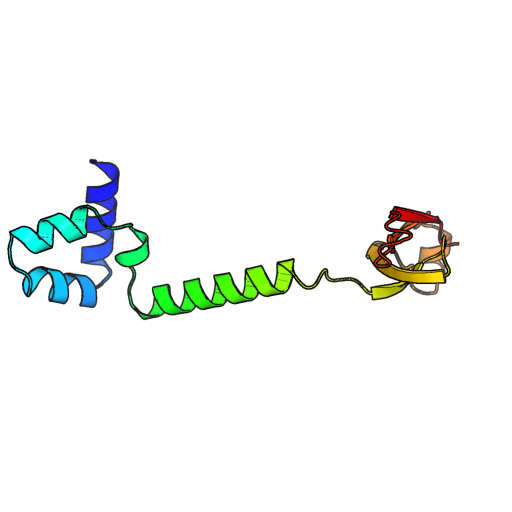33.832 -6.240 -18.345 1.00 63.41 88 GLY A N 1
ATOM 670 C CA . GLY A 1 88 ? 34.863 -7.157 -17.827 1.00 63.41 88 GLY A CA 1
ATOM 671 C C . GLY A 1 88 ? 34.803 -8.608 -18.322 1.00 63.41 88 GLY A C 1
ATOM 672 O O . GLY A 1 88 ? 34.001 -8.979 -19.174 1.00 63.41 88 GLY A O 1
ATOM 673 N N . ARG A 1 89 ? 35.677 -9.460 -17.764 1.00 57.56 89 ARG A N 1
ATOM 674 C CA . ARG A 1 89 ? 35.824 -10.882 -18.149 1.00 57.56 89 ARG A CA 1
ATOM 675 C C . ARG A 1 89 ? 34.609 -11.744 -17.771 1.00 57.56 89 ARG A C 1
ATOM 677 O O . ARG A 1 89 ? 34.313 -12.700 -18.476 1.00 57.56 89 ARG A O 1
ATOM 684 N N . ALA A 1 90 ? 33.901 -11.393 -16.694 1.00 56.75 90 ALA A N 1
ATOM 685 C CA . ALA A 1 90 ? 32.695 -12.095 -16.242 1.00 56.75 90 ALA A CA 1
ATOM 686 C C . ALA A 1 90 ? 31.477 -11.844 -17.156 1.00 56.75 90 ALA A C 1
ATOM 688 O O . ALA A 1 90 ? 30.686 -12.758 -17.388 1.00 56.75 90 ALA A O 1
ATOM 689 N N . ALA A 1 91 ? 31.372 -10.640 -17.731 1.00 57.69 91 ALA A N 1
ATOM 690 C CA . ALA A 1 91 ? 30.347 -10.287 -18.713 1.00 57.69 91 ALA A CA 1
ATOM 691 C C . ALA A 1 91 ? 30.483 -11.100 -20.008 1.00 57.69 91 ALA A C 1
ATOM 693 O O . ALA A 1 91 ? 29.505 -11.654 -20.482 1.00 57.69 91 ALA A O 1
ATOM 694 N N . ARG A 1 92 ? 31.712 -11.291 -20.509 1.00 57.38 92 ARG A N 1
ATOM 695 C CA . ARG A 1 92 ? 31.981 -12.075 -21.734 1.00 57.38 92 ARG A CA 1
ATOM 696 C C . ARG A 1 92 ? 31.652 -13.570 -21.624 1.00 57.38 92 ARG A C 1
ATOM 698 O O . ARG A 1 92 ? 31.530 -14.246 -22.639 1.00 57.38 92 ARG A O 1
ATOM 705 N N . LEU A 1 93 ? 31.591 -14.107 -20.404 1.00 56.22 93 LEU A N 1
ATOM 706 C CA . LEU A 1 93 ? 31.373 -15.538 -20.147 1.00 56.22 93 LEU A CA 1
ATOM 707 C C . LEU A 1 93 ? 29.921 -15.870 -19.799 1.00 56.22 93 LEU A C 1
ATOM 709 O O . LEU A 1 93 ? 29.505 -17.021 -19.926 1.00 56.22 93 LEU A O 1
ATOM 713 N N . SER A 1 94 ? 29.146 -14.882 -19.361 1.00 58.09 94 SER A N 1
ATOM 714 C CA . SER A 1 94 ? 27.724 -15.055 -19.100 1.00 58.09 94 SER A CA 1
ATOM 715 C C . SER A 1 94 ? 26.968 -14.620 -20.350 1.00 58.09 94 SER A C 1
ATOM 717 O O . SER A 1 94 ? 27.182 -13.531 -20.859 1.00 58.09 94 SER A O 1
ATOM 719 N N . LYS A 1 95 ? 26.100 -15.484 -20.888 1.00 56.66 95 LYS A N 1
ATOM 720 C CA . LYS A 1 95 ? 25.163 -15.118 -21.961 1.00 56.66 95 LYS A CA 1
ATOM 721 C C . LYS A 1 95 ? 24.128 -14.153 -21.374 1.00 56.66 95 LYS A C 1
ATOM 723 O O . LYS A 1 95 ? 23.017 -14.571 -21.056 1.00 56.66 95 LYS A O 1
ATOM 728 N N . GLN A 1 96 ? 24.538 -12.917 -21.103 1.00 69.50 96 GLN A N 1
ATOM 729 C CA . GLN A 1 96 ? 23.683 -11.919 -20.483 1.00 69.50 96 GLN A CA 1
ATOM 730 C C . GLN A 1 96 ? 22.740 -11.375 -21.547 1.00 69.50 96 GLN A C 1
ATOM 732 O O . GLN A 1 96 ? 23.144 -11.061 -22.664 1.00 69.50 96 GLN A O 1
ATOM 737 N N . TRP A 1 97 ? 21.463 -11.330 -21.205 1.00 72.81 97 TRP A N 1
ATOM 738 C CA . TRP A 1 97 ? 20.433 -10.742 -22.039 1.00 72.81 97 TRP A CA 1
ATOM 739 C C . TRP A 1 97 ? 19.992 -9.456 -21.371 1.00 72.81 97 TRP A C 1
ATOM 741 O O . TRP A 1 97 ? 19.655 -9.467 -20.188 1.00 72.81 97 TRP A O 1
ATOM 751 N N . ALA A 1 98 ? 19.972 -8.371 -22.134 1.00 80.00 98 ALA A N 1
ATOM 752 C CA . ALA A 1 98 ? 19.338 -7.134 -21.737 1.00 80.00 98 ALA A CA 1
ATOM 753 C C . ALA A 1 98 ? 17.894 -7.128 -22.246 1.00 80.00 98 ALA A C 1
ATOM 755 O O . ALA A 1 98 ? 17.624 -7.320 -23.437 1.00 80.00 98 ALA A O 1
ATOM 756 N N . HIS A 1 99 ? 16.959 -6.935 -21.321 1.00 85.19 99 HIS A N 1
ATOM 757 C CA . HIS A 1 99 ? 15.525 -6.931 -21.595 1.00 85.19 99 HIS A CA 1
ATOM 758 C C . HIS A 1 99 ? 15.042 -5.483 -21.653 1.00 85.19 99 HIS A C 1
ATOM 760 O O . HIS A 1 99 ? 15.085 -4.772 -20.650 1.00 85.19 99 HIS A O 1
ATOM 766 N N . TYR A 1 100 ? 14.592 -5.045 -22.824 1.00 86.62 100 TYR A N 1
ATOM 767 C CA . TYR A 1 100 ? 14.139 -3.685 -23.091 1.00 86.62 100 TYR A CA 1
ATOM 768 C C . TYR A 1 100 ? 12.627 -3.666 -23.288 1.00 86.62 100 TYR A C 1
ATOM 770 O O . TYR A 1 100 ? 12.116 -4.400 -24.130 1.00 86.62 100 TYR A O 1
ATOM 778 N N . LYS A 1 101 ? 11.933 -2.762 -22.597 1.00 88.06 101 LYS A N 1
ATOM 779 C CA . LYS A 1 101 ? 10.511 -2.471 -22.807 1.00 88.06 101 LYS A CA 1
ATOM 780 C C . LYS A 1 101 ? 10.332 -1.063 -23.359 1.00 88.06 101 LYS A C 1
ATOM 782 O O . LYS A 1 101 ? 10.597 -0.083 -22.653 1.00 88.06 101 LYS A O 1
ATOM 787 N N . CYS A 1 102 ? 9.912 -0.952 -24.618 1.00 89.44 102 CYS A N 1
ATOM 788 C CA . CYS A 1 102 ? 9.726 0.343 -25.269 1.00 89.44 102 CYS A CA 1
ATOM 789 C C . CYS A 1 102 ? 8.584 1.144 -24.625 1.00 89.44 102 CYS A C 1
ATOM 791 O O . CYS A 1 102 ? 7.531 0.596 -24.315 1.00 89.44 102 CYS A O 1
ATOM 793 N N . GLN A 1 103 ? 8.811 2.443 -24.430 1.00 89.25 103 GLN A N 1
ATOM 794 C CA . GLN A 1 103 ? 7.851 3.393 -23.859 1.00 89.25 103 GLN A CA 1
ATOM 795 C C . GLN A 1 103 ? 7.140 4.238 -24.928 1.00 89.25 103 GLN A C 1
ATOM 797 O O . GLN A 1 103 ? 6.266 5.027 -24.591 1.00 89.25 103 GLN A O 1
ATOM 802 N N . GLU A 1 104 ? 7.515 4.108 -26.206 1.00 90.12 104 GLU A N 1
ATOM 803 C CA . GLU A 1 104 ? 6.840 4.815 -27.299 1.00 90.12 104 GLU A CA 1
ATOM 804 C C . GLU A 1 104 ? 5.535 4.099 -27.667 1.00 90.12 104 GLU A C 1
ATOM 806 O O . GLU A 1 104 ? 5.558 2.903 -27.968 1.00 90.12 104 GLU A O 1
ATOM 811 N N . GLU A 1 105 ? 4.419 4.833 -27.701 1.00 86.31 105 GLU A N 1
ATOM 812 C CA . GLU A 1 105 ? 3.075 4.293 -27.976 1.00 86.31 105 GLU A CA 1
ATOM 813 C C . GLU A 1 105 ? 2.984 3.568 -29.326 1.00 86.31 105 GLU A C 1
ATOM 815 O O . GLU A 1 105 ? 2.291 2.563 -29.455 1.00 86.31 105 GLU A O 1
ATOM 820 N N . SER A 1 106 ? 3.724 4.047 -30.329 1.00 88.19 106 SER A N 1
ATOM 821 C CA . SER A 1 106 ? 3.750 3.464 -31.674 1.00 88.19 106 SER A CA 1
ATOM 822 C C . SER A 1 106 ? 4.547 2.161 -31.768 1.00 88.19 106 SER A C 1
ATOM 824 O O . SER A 1 106 ? 4.345 1.386 -32.703 1.00 88.19 106 SER A O 1
ATOM 826 N N . CYS A 1 107 ? 5.463 1.908 -30.829 1.00 90.31 107 CYS A N 1
ATOM 827 C CA . CYS A 1 107 ? 6.295 0.711 -30.818 1.00 90.31 107 CYS A CA 1
ATOM 828 C C . CYS A 1 107 ? 5.802 -0.285 -29.768 1.00 90.31 107 CYS A C 1
ATOM 830 O O . CYS A 1 107 ? 5.425 -1.396 -30.128 1.00 90.31 107 CYS A O 1
ATOM 832 N N . GLY A 1 108 ? 5.839 0.082 -28.482 1.00 85.12 108 GLY A N 1
ATOM 833 C CA . GLY A 1 108 ? 5.392 -0.753 -27.358 1.00 85.12 108 GLY A CA 1
ATOM 834 C C . GLY A 1 108 ? 6.038 -2.144 -27.243 1.00 85.12 108 GLY A C 1
ATOM 835 O O . GLY A 1 108 ? 5.576 -2.957 -26.448 1.00 85.12 108 GLY A O 1
ATOM 836 N N . LYS A 1 109 ? 7.071 -2.452 -28.041 1.00 87.88 109 LYS A N 1
ATOM 837 C CA . LYS A 1 109 ? 7.671 -3.789 -28.114 1.00 87.88 109 LYS A CA 1
ATOM 838 C C . LYS A 1 109 ? 8.559 -4.076 -26.909 1.00 87.88 109 LYS A C 1
ATOM 840 O O . LYS A 1 109 ? 9.352 -3.226 -26.490 1.00 87.88 109 LYS A O 1
ATOM 845 N N . ASP A 1 110 ? 8.498 -5.327 -26.471 1.00 88.75 110 ASP A N 1
ATOM 846 C CA . ASP A 1 110 ? 9.482 -5.932 -25.583 1.00 88.75 110 ASP A CA 1
ATOM 847 C C . ASP A 1 110 ? 10.558 -6.607 -26.447 1.00 88.75 110 ASP A C 1
ATOM 849 O O . ASP A 1 110 ? 10.260 -7.388 -27.353 1.00 88.75 110 ASP A O 1
ATOM 853 N N . THR A 1 111 ? 11.821 -6.253 -26.222 1.00 86.06 111 TH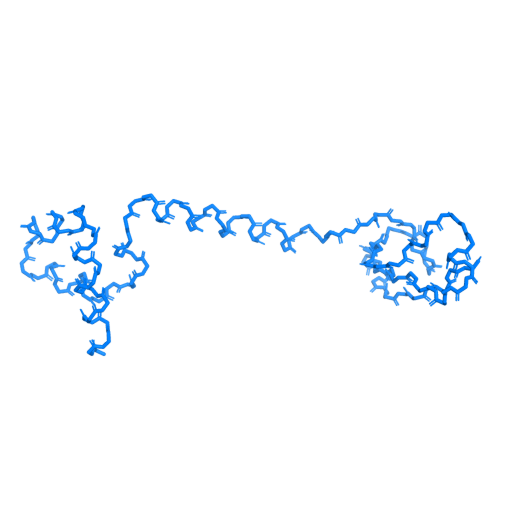R A N 1
ATOM 854 C CA . THR A 1 111 ? 12.964 -6.725 -27.018 1.00 86.06 111 THR A CA 1
ATOM 855 C C . THR A 1 111 ? 14.068 -7.254 -26.120 1.00 86.06 111 THR A C 1
ATOM 857 O O . THR A 1 111 ? 14.385 -6.656 -25.095 1.00 86.06 111 THR A O 1
ATOM 860 N N . HIS A 1 112 ? 14.681 -8.362 -26.530 1.00 85.88 112 HIS A N 1
ATOM 861 C CA . HIS A 1 112 ? 15.769 -9.011 -25.806 1.00 85.88 112 HIS A CA 1
ATOM 862 C C . HIS A 1 112 ? 17.023 -8.952 -26.664 1.00 85.88 112 HIS A C 1
ATOM 864 O O . HIS A 1 112 ? 17.023 -9.449 -27.790 1.00 85.88 112 HIS A O 1
ATOM 870 N N . VAL A 1 113 ? 18.080 -8.337 -26.146 1.00 82.88 113 VAL A N 1
ATOM 871 C CA . VAL A 1 113 ? 19.360 -8.226 -26.849 1.00 82.88 113 VAL A CA 1
ATOM 872 C C . VAL A 1 113 ? 20.399 -8.986 -26.049 1.00 82.88 113 VAL A C 1
ATOM 874 O O . VAL A 1 113 ? 20.563 -8.741 -24.857 1.00 82.88 113 VAL A O 1
ATOM 877 N N . GLN A 1 114 ? 21.085 -9.923 -26.694 1.00 77.44 114 GLN A N 1
ATOM 878 C CA . GLN A 1 114 ? 22.222 -10.594 -26.084 1.00 77.44 114 GLN A CA 1
ATOM 879 C C . GLN A 1 114 ? 23.393 -9.605 -26.008 1.00 77.44 114 GLN A C 1
ATOM 881 O O . GLN A 1 114 ? 23.800 -9.060 -27.033 1.00 77.44 114 GLN A O 1
ATOM 886 N N . GLU A 1 115 ? 23.923 -9.370 -24.811 1.00 68.19 115 GLU A N 1
AT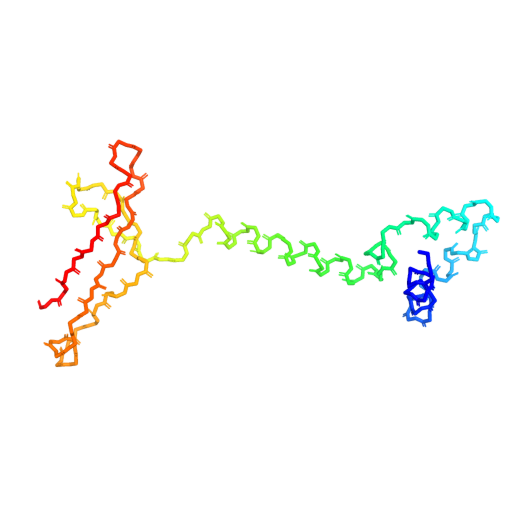OM 887 C CA . GLU A 1 115 ? 25.124 -8.558 -24.606 1.00 68.19 115 GLU A CA 1
ATOM 888 C C . GLU A 1 115 ? 26.372 -9.459 -24.667 1.00 68.19 115 GLU A C 1
ATOM 890 O O . GLU A 1 115 ? 26.385 -10.556 -24.099 1.00 68.19 115 GLU A O 1
ATOM 895 N N . GLY A 1 116 ? 27.403 -9.022 -25.402 1.00 58.16 116 GLY A N 1
ATOM 896 C CA . GLY A 1 116 ? 28.640 -9.772 -25.660 1.00 58.16 116 GLY A CA 1
ATOM 897 C C . GLY A 1 116 ? 29.830 -8.866 -25.937 1.00 58.16 116 GLY A C 1
ATOM 898 O O . GLY A 1 116 ? 29.668 -7.936 -26.757 1.00 58.16 116 GLY A O 1
#

Secondary structure (DSSP, 8-state):
-HHHHHHHHHHHHH-HHHHHHHHHS-HHHHHHHHHS-TTTTS-HHHHHHHHHHHHHHHHHHHS---EEEE-TTTSSEEEEEE--PPSSTTGGGS-EEEEEEE--TTT--EEEEEE-

Nearest PDB structures (foldseek):
  7ef0-assembly1_A  TM=5.536E-01  e=7.695E+00  Zea mays
  8put-assembly1_E  TM=4.531E-01  e=8.207E+00  Saccharolobus islandicus
  5hy6-assembly1_A  TM=4.136E-01  e=8.754E+00  Spodoptera frugiperda
  8g61-assembly1_5A  TM=2.964E-01  e=5.225E+00  Homo sapiens
  3er0-assembly1_A  TM=2.980E-01  e=9.338E+00  Saccharomyces cerevisiae

Mean predicted aligned error: 12.09 Å

Foldseek 3Di:
DVVLVVLLVVLCVVEVPLVVVLVVDDPVVNVVVSVDDSLVSDYPVVVVVVVVVVVVVVVCVVDPDFDWDADPPPRAIWGFNDFDDDDDDVLVPDQTWTWIQHPDPVDRDIDIDGDD

Sequence (116 aa):
ARRSLLSLHAALRANEELRTTVRALDPGEVTDIAHQDPREWACAELRKRRRQWETEALQAARCPDGQMATCPACGGRALVQCGRAGTGRAARLSKQWAHYKCQEESCGKDTHVQEG

pLDDT: mean 82.3, std 11.35, range [55.28, 94.06]

Organism: NCBI:txid1333877